Protein AF-A0A7X2TD23-F1 (afdb_monomer)

pLDDT: mean 90.28, std 13.68, range [38.34, 98.5]

Organism: NCBI:txid2605778

Foldseek 3Di:
DDPPPPPLAAFQKEKAKDFLVDDDDPVNVVVRVVRHPAPDWDWDKAAQPVRGMIMIMTHHPVVVVVCVVVVQVVVVSVVVSVCRVDVVNQDPQQWDDGPNGIHGYHYDD

Sequence (109 aa):
MNTEKNEKETARVCGIQYPGEEGITKEDMESLLQRFAGFYMDVVRIDEPNGQSSATFLIESDLYAEWEESGELERFKEHFAKILGDQELEQENGRYFFAGVEVWLTYPE

Structure (mmCIF, N/CA/C/O backbone):
data_AF-A0A7X2TD23-F1
#
_entry.id   AF-A0A7X2TD23-F1
#
loop_
_atom_site.group_PDB
_atom_site.id
_atom_site.type_symbol
_atom_site.label_atom_id
_atom_site.label_alt_id
_atom_site.label_comp_id
_atom_site.label_asym_id
_atom_site.label_entity_id
_atom_site.label_seq_id
_atom_site.pdbx_PDB_i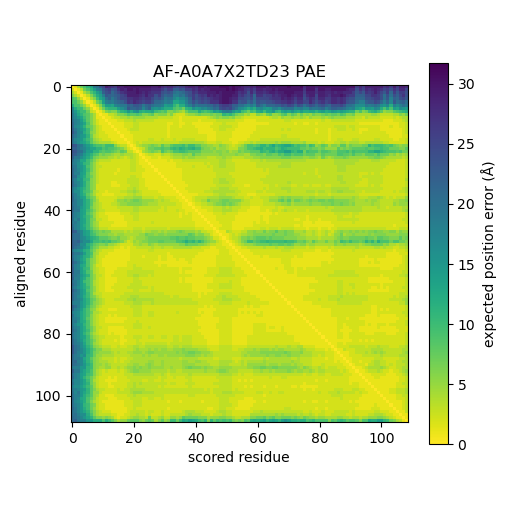ns_code
_atom_site.Cartn_x
_atom_site.Cartn_y
_atom_site.Cartn_z
_atom_site.occupancy
_atom_site.B_iso_or_equiv
_atom_site.auth_seq_id
_atom_site.auth_comp_id
_atom_site.auth_asym_id
_atom_site.auth_atom_id
_atom_site.pdbx_PDB_model_num
ATOM 1 N N . MET A 1 1 ? -30.834 -11.220 -20.329 1.00 38.34 1 MET A N 1
ATOM 2 C CA . MET A 1 1 ? -29.436 -10.763 -20.450 1.00 38.34 1 MET A CA 1
ATOM 3 C C . MET A 1 1 ? -29.049 -10.219 -19.095 1.00 38.34 1 MET A C 1
ATOM 5 O O . MET A 1 1 ? -29.561 -9.172 -18.723 1.00 38.34 1 MET A O 1
ATOM 9 N N . ASN A 1 2 ? -28.266 -10.978 -18.330 1.00 38.69 2 ASN A N 1
ATOM 10 C CA . ASN A 1 2 ? -27.653 -10.461 -17.113 1.00 38.69 2 ASN A CA 1
ATOM 11 C C . ASN A 1 2 ? -26.574 -9.482 -17.562 1.00 38.69 2 ASN A C 1
ATOM 13 O O . ASN A 1 2 ? -25.597 -9.887 -18.183 1.00 38.69 2 ASN A O 1
ATOM 17 N N . THR A 1 3 ? -26.784 -8.195 -17.324 1.00 41.47 3 THR A N 1
ATOM 18 C CA . THR A 1 3 ? -25.692 -7.231 -17.281 1.00 41.47 3 THR A CA 1
ATOM 19 C C . THR A 1 3 ? -24.877 -7.591 -16.051 1.00 41.47 3 THR A C 1
ATOM 21 O O . THR A 1 3 ? -25.274 -7.280 -14.929 1.00 41.47 3 THR A O 1
ATOM 24 N N . GLU A 1 4 ? -23.785 -8.325 -16.256 1.00 45.62 4 GLU A N 1
ATOM 25 C CA . GLU A 1 4 ? -22.740 -8.464 -15.251 1.00 45.62 4 GLU A CA 1
ATOM 26 C C . GLU A 1 4 ? -22.323 -7.049 -14.867 1.00 45.62 4 GLU A C 1
ATOM 28 O O . GLU A 1 4 ? -21.797 -6.273 -15.669 1.00 45.62 4 GLU A O 1
ATOM 33 N N . LYS A 1 5 ? -22.686 -6.672 -13.646 1.00 40.44 5 LYS A N 1
ATOM 34 C CA . LYS A 1 5 ? -22.195 -5.471 -13.006 1.00 40.44 5 LYS A CA 1
ATOM 35 C C . LYS A 1 5 ? -20.713 -5.761 -12.804 1.00 40.44 5 LYS A C 1
ATOM 37 O O . LYS A 1 5 ? -20.351 -6.478 -11.880 1.00 40.44 5 LYS A O 1
ATOM 42 N N . ASN A 1 6 ? -19.885 -5.306 -13.739 1.00 41.59 6 ASN A N 1
ATOM 43 C CA . ASN A 1 6 ? -18.437 -5.311 -13.598 1.00 41.59 6 ASN A CA 1
ATOM 44 C C . ASN A 1 6 ? -18.135 -4.259 -12.518 1.00 41.59 6 ASN A C 1
ATOM 46 O O . ASN A 1 6 ? -17.787 -3.118 -12.819 1.00 41.59 6 ASN A O 1
ATOM 50 N N . GLU A 1 7 ? -18.468 -4.579 -11.264 1.00 50.16 7 GLU A N 1
ATOM 51 C CA . GLU A 1 7 ? -18.038 -3.806 -10.113 1.00 50.16 7 GLU A CA 1
ATOM 52 C C . GLU A 1 7 ? -16.522 -3.879 -10.181 1.00 50.16 7 GLU A C 1
ATOM 54 O O . GLU A 1 7 ? -15.948 -4.946 -9.978 1.00 50.16 7 GLU A O 1
ATOM 59 N N . LYS A 1 8 ? -15.886 -2.779 -10.608 1.00 65.06 8 LYS A N 1
ATOM 60 C CA . LYS A 1 8 ? -14.438 -2.641 -10.497 1.00 65.06 8 LYS A CA 1
ATOM 61 C C . LYS A 1 8 ? -14.131 -2.967 -9.044 1.00 65.06 8 LYS A C 1
ATOM 63 O O . LYS A 1 8 ? -14.604 -2.259 -8.160 1.00 65.06 8 LYS A O 1
ATOM 68 N N . GLU A 1 9 ? -13.472 -4.092 -8.815 1.00 79.00 9 GLU A N 1
ATOM 69 C CA . GLU A 1 9 ? -13.107 -4.506 -7.474 1.00 79.00 9 GLU A CA 1
ATOM 70 C C . GLU A 1 9 ? -12.214 -3.383 -6.892 1.00 79.00 9 GLU A C 1
ATOM 72 O O . GLU A 1 9 ? -11.288 -2.911 -7.561 1.00 79.00 9 GLU A O 1
ATOM 77 N N . THR A 1 10 ? -12.547 -2.893 -5.696 1.00 89.12 10 THR A N 1
ATOM 78 C CA . THR A 1 10 ? -11.836 -1.795 -5.026 1.00 89.12 10 THR A CA 1
ATOM 79 C C . THR A 1 10 ? -11.346 -2.219 -3.645 1.00 89.12 10 THR A C 1
ATOM 81 O O . THR A 1 10 ? -11.941 -3.088 -3.008 1.00 89.12 10 THR A O 1
ATOM 84 N N . ALA A 1 11 ? -10.275 -1.585 -3.162 1.00 92.06 11 ALA A N 1
ATOM 85 C CA . ALA A 1 11 ? -9.664 -1.866 -1.865 1.00 92.06 11 ALA A CA 1
ATOM 86 C C . ALA A 1 11 ? -9.465 -0.591 -1.030 1.00 92.06 11 ALA A C 1
ATOM 88 O O . ALA A 1 11 ? -9.256 0.501 -1.560 1.00 92.06 11 ALA A O 1
ATOM 89 N N . ARG A 1 12 ? -9.509 -0.736 0.301 1.00 96.25 12 ARG A N 1
ATOM 90 C CA . ARG A 1 12 ? -9.194 0.343 1.265 1.00 96.25 12 ARG A CA 1
ATOM 91 C C . ARG A 1 12 ? -7.692 0.621 1.356 1.00 96.25 12 ARG A C 1
ATOM 93 O O . ARG A 1 12 ? -7.297 1.677 1.842 1.00 96.25 12 ARG A O 1
ATOM 100 N N . VAL A 1 13 ? -6.882 -0.340 0.907 1.00 97.88 13 VAL A N 1
ATOM 101 C CA . VAL A 1 13 ? -5.433 -0.220 0.771 1.00 97.88 13 VAL A CA 1
ATOM 102 C C . VAL A 1 13 ? -5.015 -0.790 -0.575 1.00 97.88 13 VAL A C 1
ATOM 104 O O . VAL A 1 13 ? -5.217 -1.97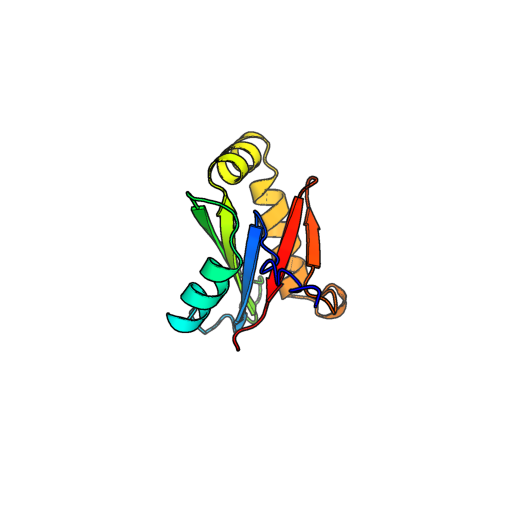3 -0.854 1.00 97.88 13 VAL A O 1
ATOM 107 N N . CYS A 1 14 ? -4.402 0.042 -1.404 1.00 97.06 14 CYS A N 1
ATOM 108 C CA . CYS A 1 14 ? -3.822 -0.389 -2.667 1.00 97.06 14 CYS A CA 1
ATOM 109 C C . CYS A 1 14 ? -2.472 0.286 -2.871 1.00 97.06 14 CYS A C 1
ATOM 111 O O . CYS A 1 14 ? -2.326 1.473 -2.600 1.00 97.06 14 CYS A O 1
ATOM 113 N N . GLY A 1 15 ? -1.496 -0.452 -3.374 1.00 96.88 15 GLY A N 1
ATOM 114 C CA . GLY A 1 15 ? -0.186 0.056 -3.715 1.00 96.88 15 GLY A CA 1
ATOM 115 C C . GLY A 1 15 ? 0.269 -0.382 -5.091 1.00 96.88 15 GLY A C 1
ATOM 116 O O . GLY A 1 15 ? -0.262 -1.323 -5.681 1.00 96.88 15 GLY A O 1
ATOM 117 N N . ILE A 1 16 ? 1.268 0.330 -5.588 1.00 95.94 16 ILE A N 1
ATOM 118 C CA . ILE A 1 16 ? 1.959 0.027 -6.834 1.00 95.94 16 ILE A CA 1
ATOM 119 C C . ILE A 1 16 ? 3.453 -0.086 -6.566 1.00 95.94 16 ILE A C 1
ATOM 121 O O . ILE A 1 16 ? 4.032 0.807 -5.946 1.00 95.94 16 ILE A O 1
ATOM 125 N N . GLN A 1 17 ? 4.042 -1.193 -7.006 1.00 95.44 17 GLN A N 1
ATOM 126 C CA . GLN A 1 17 ? 5.455 -1.525 -6.890 1.00 95.44 17 GLN A CA 1
ATOM 127 C C . GLN A 1 17 ? 6.189 -1.180 -8.182 1.00 95.44 17 GLN A C 1
ATOM 129 O O . GLN A 1 17 ? 5.749 -1.541 -9.267 1.00 95.44 17 GLN A O 1
ATOM 134 N N . TYR A 1 18 ? 7.327 -0.513 -8.064 1.00 93.94 18 TYR A N 1
ATOM 135 C CA . TYR A 1 18 ? 8.146 -0.048 -9.180 1.00 93.94 18 TYR A CA 1
ATOM 136 C C . TYR A 1 18 ? 9.639 -0.111 -8.804 1.00 93.94 18 TYR A C 1
ATOM 138 O O . TYR A 1 18 ? 9.968 -0.230 -7.618 1.00 93.94 18 TYR A O 1
ATOM 146 N N . PRO A 1 19 ? 10.564 -0.061 -9.783 1.00 92.38 19 PRO A N 1
ATOM 147 C CA . PRO A 1 19 ? 11.997 -0.032 -9.498 1.00 92.38 19 PRO A CA 1
ATOM 148 C C . PRO A 1 19 ? 12.360 1.129 -8.563 1.00 92.38 19 PRO A C 1
ATOM 150 O O . PRO A 1 19 ? 11.902 2.251 -8.765 1.00 92.38 19 PRO A O 1
ATOM 153 N N . GLY A 1 20 ? 13.190 0.888 -7.547 1.00 84.00 20 GLY A N 1
ATOM 154 C CA . GLY A 1 20 ? 13.403 1.872 -6.473 1.00 84.00 20 GLY A CA 1
ATOM 155 C C . GLY A 1 20 ? 14.115 3.166 -6.894 1.00 84.00 20 GLY A C 1
ATOM 156 O O . GLY A 1 20 ? 13.939 4.212 -6.263 1.00 84.00 20 GLY A O 1
ATOM 157 N N . GLU A 1 21 ? 14.868 3.119 -7.997 1.00 83.88 21 GLU A N 1
ATOM 158 C CA . GLU A 1 21 ? 15.500 4.292 -8.621 1.00 83.88 21 GLU A CA 1
ATOM 159 C C . GLU A 1 21 ? 14.501 5.183 -9.382 1.00 83.88 21 GLU A C 1
ATOM 161 O O . GLU A 1 21 ? 14.828 6.315 -9.749 1.00 83.88 21 GLU A O 1
ATOM 166 N N . GLU A 1 22 ? 13.282 4.693 -9.609 1.00 83.62 22 GLU A N 1
ATOM 167 C CA . GLU A 1 22 ? 12.233 5.385 -10.346 1.00 83.62 22 GLU A CA 1
ATOM 168 C C . GLU A 1 22 ? 11.190 6.026 -9.415 1.00 83.62 22 GLU A C 1
ATOM 170 O O . GLU A 1 22 ? 11.162 5.854 -8.191 1.00 83.62 22 GLU A O 1
ATOM 175 N N . GLY A 1 23 ? 10.331 6.844 -10.018 1.00 81.56 23 GLY A N 1
ATOM 176 C CA . GLY A 1 23 ? 9.141 7.392 -9.380 1.00 81.56 23 GLY A CA 1
ATOM 177 C C . GLY A 1 23 ? 7.884 6.864 -10.058 1.00 81.56 23 GLY A C 1
ATOM 178 O O . GLY A 1 23 ? 7.933 6.374 -11.181 1.00 81.56 23 GLY A O 1
ATOM 179 N N . ILE A 1 24 ? 6.747 7.015 -9.388 1.00 89.25 24 ILE A N 1
ATOM 180 C CA . ILE A 1 24 ? 5.444 6.688 -9.966 1.00 89.25 24 ILE A CA 1
ATOM 181 C C . ILE A 1 24 ? 5.067 7.691 -11.071 1.00 89.25 24 ILE A C 1
ATOM 183 O O . ILE A 1 24 ? 5.252 8.904 -10.905 1.00 89.25 24 ILE A O 1
ATOM 187 N N . THR A 1 25 ? 4.527 7.206 -12.193 1.00 91.69 25 THR A N 1
ATOM 188 C CA . THR A 1 25 ? 3.988 8.086 -13.239 1.00 91.69 25 THR A CA 1
ATOM 189 C C . THR A 1 25 ? 2.617 8.642 -12.850 1.00 91.69 25 THR A C 1
ATOM 191 O O . THR A 1 25 ? 1.980 8.225 -11.877 1.00 91.69 25 THR A O 1
ATOM 194 N N . LYS A 1 26 ? 2.129 9.622 -13.614 1.00 93.75 26 LYS A N 1
ATOM 195 C CA . LYS A 1 26 ? 0.778 10.146 -13.407 1.00 93.75 26 LYS A CA 1
ATOM 196 C C . LYS A 1 26 ? -0.267 9.078 -13.747 1.00 93.75 26 LYS A C 1
ATOM 198 O O . LYS A 1 26 ? -1.240 8.934 -13.014 1.00 93.75 26 LYS A O 1
ATOM 203 N N . GLU A 1 27 ? -0.057 8.352 -14.839 1.00 94.06 27 GLU A N 1
ATOM 204 C CA . GLU A 1 27 ? -0.936 7.290 -15.324 1.00 94.06 27 GLU A CA 1
ATOM 205 C C . GLU A 1 27 ? -1.047 6.146 -14.305 1.00 94.06 27 GLU A C 1
ATOM 207 O O . GLU A 1 27 ? -2.153 5.696 -14.002 1.00 94.06 27 GLU A O 1
ATOM 212 N N . ASP A 1 28 ? 0.074 5.754 -13.697 1.00 92.94 28 ASP A N 1
ATOM 213 C CA . ASP A 1 28 ? 0.115 4.753 -12.626 1.00 92.94 28 ASP A CA 1
ATOM 214 C C . ASP A 1 28 ? -0.712 5.181 -11.411 1.00 92.94 28 ASP A C 1
ATOM 216 O O . ASP A 1 28 ? -1.507 4.404 -10.876 1.00 92.94 28 ASP A O 1
ATOM 220 N N . MET A 1 29 ? -0.576 6.443 -10.991 1.00 93.88 29 MET A N 1
ATOM 221 C CA . MET A 1 29 ? -1.363 6.991 -9.885 1.00 93.88 29 MET A CA 1
ATOM 222 C C . MET A 1 29 ? -2.858 7.047 -10.228 1.00 93.88 29 MET A C 1
ATOM 224 O O . MET A 1 29 ? -3.700 6.721 -9.393 1.00 93.88 29 MET A O 1
ATOM 228 N N . GLU A 1 30 ? -3.212 7.431 -11.456 1.00 94.12 30 GLU A N 1
ATOM 229 C CA . GLU A 1 30 ? -4.601 7.424 -11.926 1.00 94.12 30 GLU A CA 1
ATOM 230 C C . GLU A 1 30 ? -5.188 6.003 -11.956 1.00 94.12 30 GLU A C 1
ATOM 232 O O . GLU A 1 30 ? -6.351 5.821 -11.589 1.00 94.12 30 GLU A O 1
ATOM 237 N N . SER A 1 31 ? -4.403 4.992 -12.342 1.00 91.44 31 SER A N 1
ATOM 238 C CA . SER A 1 31 ? -4.807 3.580 -12.287 1.00 91.44 31 SER A CA 1
ATOM 239 C C . SER A 1 31 ? -5.014 3.105 -10.846 1.00 91.44 31 SER A C 1
ATOM 241 O O . SER A 1 31 ? -6.038 2.491 -10.529 1.00 91.44 31 SER A O 1
ATOM 243 N N . LEU A 1 32 ? -4.099 3.465 -9.942 1.00 92.75 32 LEU A N 1
ATOM 244 C CA . LEU A 1 32 ? -4.193 3.124 -8.524 1.00 92.75 32 LEU A CA 1
ATOM 245 C C . LEU A 1 32 ? -5.437 3.748 -7.871 1.00 92.75 32 LEU A C 1
ATOM 247 O O . LEU A 1 32 ? -6.188 3.061 -7.179 1.00 92.75 32 LEU A O 1
ATOM 251 N N . LEU A 1 33 ? -5.727 5.016 -8.178 1.00 93.75 33 LEU A N 1
ATOM 252 C CA . LEU A 1 33 ? -6.926 5.722 -7.715 1.00 93.75 33 LEU A CA 1
ATOM 253 C C . LEU A 1 33 ? -8.232 5.070 -8.186 1.00 93.75 33 LEU A C 1
ATOM 255 O O . LEU A 1 33 ? -9.218 5.086 -7.455 1.00 93.75 33 LEU A O 1
ATOM 259 N N . GLN A 1 34 ? -8.265 4.465 -9.377 1.00 92.44 34 GLN A N 1
ATOM 260 C CA . GLN A 1 34 ? -9.458 3.753 -9.857 1.00 92.44 34 GLN A CA 1
ATOM 261 C C . GLN A 1 34 ? -9.766 2.475 -9.065 1.00 92.44 34 GLN A C 1
ATOM 263 O O . GLN A 1 34 ? -10.896 1.986 -9.134 1.00 92.44 34 GLN A O 1
ATOM 268 N N . ARG A 1 35 ? -8.774 1.927 -8.356 1.00 90.69 35 ARG A N 1
ATOM 269 C CA . ARG A 1 35 ? -8.889 0.724 -7.516 1.00 90.69 35 ARG A CA 1
ATOM 270 C C . ARG A 1 35 ? -9.089 1.066 -6.039 1.00 90.69 35 ARG A C 1
ATOM 272 O O . ARG A 1 35 ? -9.370 0.177 -5.240 1.00 90.69 35 ARG A O 1
ATOM 279 N N . PHE A 1 36 ? -8.971 2.335 -5.669 1.00 95.00 36 PHE A N 1
ATOM 280 C CA . PHE A 1 36 ? -9.108 2.783 -4.294 1.00 95.00 36 PHE A CA 1
ATOM 281 C C . PHE A 1 36 ? -10.581 2.980 -3.912 1.00 95.00 36 PHE A C 1
ATOM 283 O O . PHE A 1 36 ? -11.353 3.602 -4.641 1.00 95.00 36 PHE A O 1
ATOM 290 N N . ALA A 1 37 ? -10.986 2.433 -2.766 1.00 92.44 37 ALA A N 1
ATOM 291 C CA . ALA A 1 37 ? -12.367 2.497 -2.286 1.00 92.44 37 ALA A CA 1
ATOM 292 C C . ALA A 1 37 ? -12.679 3.767 -1.469 1.00 92.44 37 ALA A C 1
ATOM 294 O O . ALA A 1 37 ? -13.848 4.136 -1.341 1.00 92.44 37 ALA A O 1
ATOM 295 N N . GLY A 1 38 ? -11.659 4.404 -0.883 1.00 88.38 38 GLY A N 1
ATOM 296 C CA . GLY A 1 38 ? -11.821 5.536 0.031 1.00 88.38 38 GLY A CA 1
ATOM 297 C C . GLY A 1 38 ? -12.054 6.872 -0.679 1.00 88.38 38 GLY A C 1
ATOM 298 O O . GLY A 1 38 ? -11.678 7.067 -1.832 1.00 88.38 38 GLY A O 1
ATOM 299 N N . PHE A 1 39 ? -12.660 7.825 0.034 1.00 89.81 39 PHE A N 1
ATOM 300 C CA . PHE A 1 39 ? -12.797 9.209 -0.442 1.00 89.81 39 PHE A CA 1
ATOM 301 C C . PHE A 1 39 ? -11.591 10.077 -0.057 1.00 89.81 39 PHE A C 1
ATOM 303 O O . PHE A 1 39 ? -11.144 10.907 -0.846 1.00 89.81 39 PHE A O 1
ATOM 310 N N . TYR A 1 40 ? -11.068 9.870 1.154 1.00 96.06 40 TYR A N 1
ATOM 311 C CA . TYR A 1 40 ? -9.833 10.475 1.647 1.00 96.06 40 TYR A CA 1
ATOM 312 C C . TYR A 1 40 ? -8.750 9.407 1.741 1.00 96.06 40 TYR A C 1
ATOM 314 O O . TYR A 1 40 ? -9.039 8.250 2.063 1.00 96.06 40 TYR A O 1
ATOM 322 N N . MET A 1 41 ? -7.521 9.800 1.427 1.00 96.50 41 MET A N 1
ATOM 323 C CA . MET A 1 41 ? -6.386 8.893 1.392 1.00 96.50 41 MET A CA 1
ATOM 324 C C . MET A 1 41 ? -5.143 9.544 1.974 1.00 96.50 41 MET A C 1
ATOM 326 O O . MET A 1 41 ? -4.875 10.724 1.732 1.00 96.50 41 MET A O 1
ATOM 330 N N . ASP A 1 42 ? -4.354 8.718 2.636 1.00 98.31 42 ASP A N 1
ATOM 331 C CA . ASP A 1 42 ? -2.979 8.996 2.997 1.00 98.31 42 ASP A CA 1
ATOM 332 C C . ASP A 1 42 ? -2.056 8.171 2.106 1.00 98.31 42 ASP A C 1
ATOM 334 O O . ASP A 1 42 ? -2.364 7.039 1.718 1.00 98.31 42 ASP A O 1
ATOM 338 N N . VAL A 1 43 ? -0.929 8.776 1.736 1.00 97.25 43 VAL A N 1
ATOM 339 C CA . VAL A 1 43 ? 0.027 8.187 0.798 1.00 97.25 43 VAL A CA 1
ATOM 340 C C . VAL A 1 43 ? 1.274 7.774 1.556 1.00 97.25 43 VAL A C 1
ATOM 342 O O . VAL A 1 43 ? 1.925 8.600 2.196 1.00 97.25 43 VAL A O 1
ATOM 345 N N . VAL A 1 44 ? 1.635 6.499 1.444 1.00 97.19 44 VAL A N 1
ATOM 346 C CA . VAL A 1 44 ? 2.812 5.931 2.099 1.00 97.19 44 VAL A CA 1
ATOM 347 C C . VAL A 1 44 ? 3.734 5.341 1.049 1.00 97.19 44 VAL A C 1
ATOM 349 O O . VAL A 1 44 ? 3.363 4.414 0.335 1.00 97.19 44 VAL A O 1
ATOM 352 N N . ARG A 1 45 ? 4.961 5.857 0.977 1.00 95.56 45 ARG A N 1
ATOM 353 C CA . ARG A 1 45 ? 6.044 5.217 0.229 1.00 95.56 45 ARG A CA 1
ATOM 354 C C . ARG A 1 45 ? 6.775 4.237 1.143 1.00 95.56 45 ARG A C 1
ATOM 356 O O . ARG A 1 45 ? 7.111 4.583 2.275 1.00 95.56 45 ARG A O 1
ATOM 363 N N . ILE A 1 46 ? 7.023 3.037 0.636 1.00 96.75 46 ILE A N 1
ATOM 364 C CA . ILE A 1 46 ? 7.830 2.000 1.273 1.00 96.75 46 ILE A CA 1
ATOM 365 C C . ILE A 1 46 ? 8.964 1.663 0.317 1.00 96.75 46 ILE A C 1
ATOM 367 O O . ILE A 1 46 ? 8.724 1.348 -0.845 1.00 96.75 46 ILE A O 1
ATOM 371 N N . ASP A 1 47 ? 10.190 1.735 0.816 1.00 94.75 47 ASP A N 1
ATOM 372 C CA . ASP A 1 47 ? 11.390 1.373 0.075 1.00 94.75 47 ASP A CA 1
ATOM 373 C C . ASP A 1 47 ? 11.946 0.057 0.627 1.00 94.75 47 ASP A C 1
ATOM 375 O O . ASP A 1 47 ? 12.025 -0.144 1.843 1.00 94.75 47 ASP A O 1
ATOM 379 N N . GLU A 1 48 ? 12.334 -0.843 -0.270 1.00 92.69 48 GLU A N 1
ATOM 380 C CA . GLU A 1 48 ? 13.159 -1.999 0.067 1.00 92.69 48 GLU A CA 1
ATOM 381 C C . GLU A 1 48 ? 14.541 -1.520 0.566 1.00 92.69 48 GLU A C 1
ATOM 383 O O . GLU A 1 48 ? 15.077 -0.549 0.024 1.00 92.69 48 GLU A O 1
ATOM 388 N N . PRO A 1 49 ? 15.155 -2.157 1.586 1.00 86.62 49 PRO A N 1
ATOM 389 C CA . PRO A 1 49 ? 16.386 -1.652 2.206 1.00 86.62 49 PRO A CA 1
ATOM 390 C C . PRO A 1 49 ? 17.585 -1.440 1.266 1.00 86.62 49 PRO A C 1
ATOM 392 O O . PRO A 1 49 ? 18.400 -0.554 1.525 1.00 86.62 49 PRO A O 1
ATOM 395 N N . ASN A 1 50 ? 17.718 -2.235 0.202 1.00 85.94 50 ASN A N 1
ATOM 396 C CA . ASN A 1 50 ? 18.781 -2.104 -0.798 1.00 85.94 50 ASN A CA 1
ATOM 397 C C . ASN A 1 50 ? 18.405 -1.175 -1.968 1.00 85.94 50 ASN A C 1
ATOM 399 O O . ASN A 1 50 ? 19.228 -0.970 -2.862 1.00 85.94 50 ASN A O 1
ATOM 403 N N . GLY A 1 51 ? 17.204 -0.589 -1.956 1.00 83.00 51 GLY A N 1
ATOM 404 C CA . GLY A 1 51 ? 16.736 0.393 -2.931 1.00 83.00 51 GLY A CA 1
ATOM 405 C C . GLY A 1 51 ? 16.421 -0.176 -4.315 1.00 83.00 51 GLY A C 1
ATOM 406 O O . GLY A 1 51 ? 16.303 0.598 -5.262 1.00 83.00 51 GLY A O 1
ATOM 407 N N . GLN A 1 52 ? 16.296 -1.499 -4.465 1.00 88.88 52 GLN A N 1
ATOM 408 C CA . GLN A 1 52 ? 16.002 -2.111 -5.769 1.00 88.88 52 GLN A CA 1
ATOM 409 C C . GLN A 1 52 ? 14.519 -2.013 -6.135 1.00 88.88 52 GLN A C 1
ATOM 411 O O . GLN A 1 52 ? 14.172 -1.931 -7.314 1.00 88.88 52 GLN A O 1
ATOM 416 N N . SER A 1 53 ? 13.651 -1.981 -5.128 1.00 93.69 53 SER A N 1
ATOM 417 C CA . SER A 1 53 ? 12.200 -1.964 -5.278 1.00 93.69 53 SER A CA 1
ATOM 418 C C . SER A 1 53 ? 11.584 -0.959 -4.308 1.00 93.69 53 SER A C 1
ATOM 420 O O . SER A 1 53 ? 12.016 -0.824 -3.162 1.00 93.69 53 SER A O 1
ATOM 422 N N . SER A 1 54 ? 10.561 -0.253 -4.765 1.00 95.69 54 SER A N 1
ATOM 423 C CA . SER A 1 54 ? 9.771 0.665 -3.953 1.00 95.69 54 SER A CA 1
ATOM 424 C C . SER A 1 54 ? 8.301 0.437 -4.243 1.00 95.69 54 SER A C 1
ATOM 426 O O . SER A 1 54 ? 7.929 0.011 -5.333 1.00 95.69 54 SER A O 1
ATOM 428 N N . ALA A 1 55 ? 7.446 0.775 -3.288 1.00 96.75 55 ALA A N 1
ATOM 429 C CA . ALA A 1 55 ? 6.019 0.831 -3.521 1.00 96.75 55 ALA A CA 1
ATOM 430 C C . ALA A 1 55 ? 5.399 2.086 -2.919 1.00 96.75 55 ALA A C 1
ATOM 432 O O . ALA A 1 55 ? 5.776 2.538 -1.838 1.00 96.75 55 ALA A O 1
ATOM 433 N N . THR A 1 56 ? 4.416 2.637 -3.622 1.00 97.06 56 THR A N 1
ATOM 434 C CA . THR A 1 56 ? 3.553 3.703 -3.108 1.00 97.06 56 THR A CA 1
ATOM 435 C C . THR A 1 56 ? 2.181 3.119 -2.825 1.00 97.06 56 THR A C 1
ATOM 437 O O . THR A 1 56 ? 1.558 2.571 -3.729 1.00 97.06 56 THR A O 1
ATOM 440 N N . PHE A 1 57 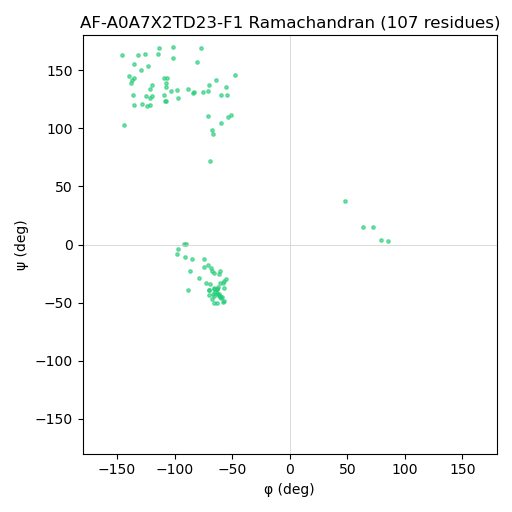? 1.713 3.262 -1.589 1.00 97.88 57 PHE A N 1
ATOM 441 C CA . PHE A 1 57 ? 0.406 2.825 -1.115 1.00 97.88 57 PHE A CA 1
ATOM 442 C C . PHE A 1 57 ? -0.524 4.014 -0.891 1.00 97.88 57 PHE A C 1
ATOM 444 O O . PHE A 1 57 ? -0.120 5.029 -0.324 1.00 97.88 57 PHE A O 1
ATOM 451 N N . LEU A 1 58 ? -1.780 3.845 -1.289 1.00 98.12 58 LEU A N 1
ATOM 452 C CA . LEU A 1 58 ? -2.923 4.630 -0.846 1.00 98.12 58 LEU A CA 1
ATOM 453 C C . LEU A 1 58 ? -3.610 3.857 0.277 1.00 98.12 58 LEU A C 1
ATOM 455 O O . LEU A 1 58 ? -3.964 2.689 0.098 1.00 98.12 58 LEU A O 1
ATOM 459 N N . ILE A 1 59 ? -3.799 4.508 1.418 1.00 98.38 59 ILE A N 1
ATOM 460 C CA . ILE A 1 59 ? -4.500 3.968 2.586 1.00 98.38 59 ILE A CA 1
ATOM 461 C C . ILE A 1 59 ? -5.670 4.903 2.879 1.00 98.38 59 ILE A C 1
ATOM 463 O O . ILE A 1 59 ? -5.498 6.118 2.881 1.00 98.38 59 ILE A O 1
ATOM 467 N N . GLU A 1 60 ? -6.864 4.365 3.118 1.00 98.06 60 GLU A N 1
ATOM 468 C CA . GLU A 1 60 ? -7.986 5.172 3.613 1.00 98.06 60 GLU A CA 1
ATOM 469 C C . GLU A 1 60 ? -7.597 5.921 4.891 1.00 98.06 60 GLU A C 1
ATOM 471 O O . GLU A 1 60 ? -7.115 5.304 5.836 1.00 98.06 60 GLU A O 1
ATOM 476 N N . SER A 1 61 ? -7.828 7.236 4.939 1.00 97.81 61 SER A N 1
ATOM 477 C CA . SER A 1 61 ? -7.318 8.085 6.025 1.00 97.81 61 SER A CA 1
ATOM 478 C C . SER A 1 61 ? -7.759 7.660 7.428 1.00 97.81 61 SER A C 1
ATOM 480 O O . SER A 1 61 ? -6.957 7.697 8.358 1.00 97.81 61 SER A O 1
ATOM 482 N N . ASP A 1 62 ? -8.999 7.189 7.592 1.00 97.62 62 ASP A N 1
ATOM 483 C CA . ASP A 1 62 ? -9.477 6.688 8.889 1.00 97.62 62 ASP A CA 1
ATOM 484 C C . ASP A 1 62 ? -8.716 5.421 9.318 1.00 97.62 62 ASP A C 1
ATOM 486 O O . ASP A 1 62 ? -8.359 5.267 10.485 1.00 97.62 62 ASP A O 1
ATOM 490 N N . LEU A 1 63 ? -8.410 4.536 8.361 1.00 98.06 63 LEU A N 1
ATOM 491 C CA . LEU A 1 63 ? -7.600 3.340 8.599 1.00 98.06 63 LEU A CA 1
ATOM 492 C C . LEU A 1 63 ? -6.138 3.701 8.870 1.00 98.06 63 LEU A C 1
ATOM 494 O O . LEU A 1 63 ? -5.511 3.094 9.732 1.00 98.06 63 LEU A O 1
ATOM 498 N N . TYR A 1 64 ? -5.597 4.687 8.149 1.00 98.44 64 TYR A N 1
ATOM 499 C CA . TYR A 1 64 ? -4.251 5.198 8.387 1.00 98.44 64 TYR A CA 1
ATOM 500 C C . TYR A 1 64 ? -4.122 5.703 9.827 1.00 98.44 64 TYR A C 1
ATOM 502 O O . TYR A 1 64 ? -3.201 5.291 10.529 1.00 98.44 64 TYR A O 1
ATOM 510 N N . ALA A 1 65 ? -5.063 6.535 10.287 1.00 98.19 65 ALA A N 1
ATOM 511 C CA . ALA A 1 65 ? -5.068 7.060 11.650 1.00 98.19 65 ALA A CA 1
ATOM 512 C C . ALA A 1 65 ? -5.167 5.934 12.694 1.00 98.19 65 ALA A C 1
ATOM 514 O O . ALA A 1 65 ? -4.400 5.913 13.655 1.00 98.19 65 ALA A O 1
ATOM 515 N N . GLU A 1 66 ? -6.045 4.949 12.474 1.00 98.25 66 GLU A N 1
ATOM 516 C CA . GLU A 1 66 ? -6.155 3.762 13.333 1.00 98.25 66 GLU A CA 1
ATOM 517 C C . GLU A 1 66 ? -4.833 2.974 13.401 1.00 98.25 66 GLU A C 1
ATOM 519 O O . GLU A 1 66 ? -4.383 2.570 14.478 1.00 98.25 66 GLU A O 1
ATOM 524 N N . TRP A 1 67 ? -4.186 2.753 12.256 1.00 98.44 67 TRP A N 1
ATOM 525 C CA . TRP A 1 67 ? -2.910 2.043 12.173 1.00 98.44 67 TRP A CA 1
ATOM 526 C C . TRP A 1 67 ? -1.751 2.830 12.782 1.00 98.44 67 TRP A C 1
ATOM 528 O O . TRP A 1 67 ? -0.852 2.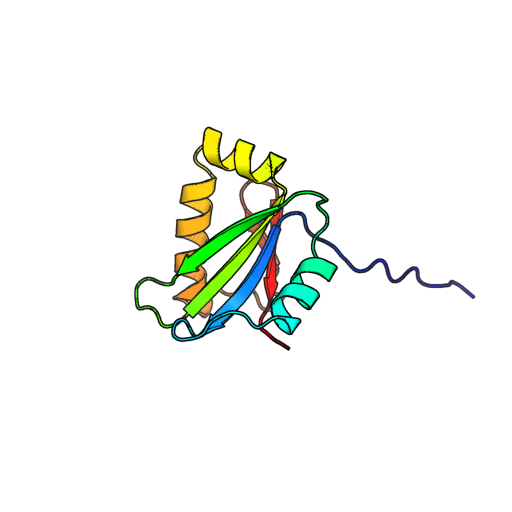227 13.370 1.00 98.44 67 TRP A O 1
ATOM 538 N N . GLU A 1 68 ? -1.758 4.155 12.670 1.00 98.12 68 GLU A N 1
ATOM 539 C CA . GLU A 1 68 ? -0.764 5.023 13.296 1.00 98.12 68 GLU A CA 1
ATOM 540 C C . GLU A 1 68 ? -0.895 4.988 14.826 1.00 98.12 68 GLU A C 1
ATOM 542 O O . GLU A 1 68 ? 0.095 4.753 15.521 1.00 98.12 68 GLU A O 1
ATOM 547 N N . GLU A 1 69 ? -2.114 5.112 15.361 1.00 98.06 69 GLU A N 1
ATOM 548 C CA . GLU A 1 69 ? -2.374 5.068 16.808 1.00 98.06 69 GLU A CA 1
ATOM 549 C C . GLU A 1 69 ? -2.068 3.698 17.434 1.00 98.06 69 GLU A C 1
ATOM 551 O O . GLU A 1 69 ? -1.569 3.618 18.560 1.00 98.06 69 GLU A O 1
ATOM 556 N N . SER A 1 70 ? -2.355 2.611 16.715 1.00 97.62 70 SER A N 1
ATOM 557 C CA . SER A 1 70 ? -2.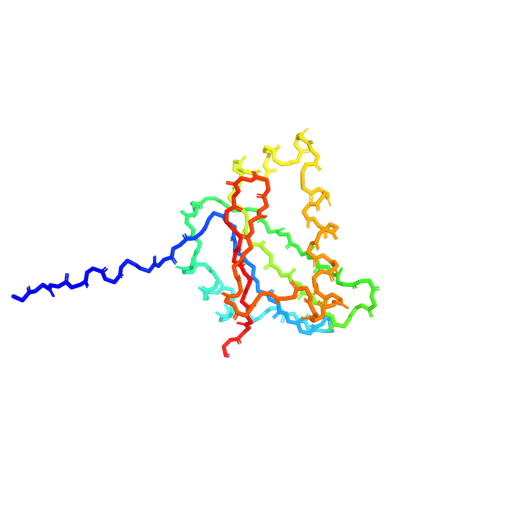123 1.238 17.188 1.00 97.62 70 SER A CA 1
ATOM 558 C C . SER A 1 70 ? -0.696 0.726 16.954 1.00 97.62 70 SER A C 1
ATOM 560 O O . SER A 1 70 ? -0.319 -0.307 17.511 1.00 97.62 70 SER A O 1
ATOM 562 N N . GLY A 1 71 ? 0.107 1.432 16.151 1.00 97.56 71 GLY A N 1
ATOM 563 C CA . GLY A 1 71 ? 1.448 1.008 15.735 1.00 97.56 71 GLY A CA 1
ATOM 564 C C . GLY A 1 71 ? 1.466 -0.0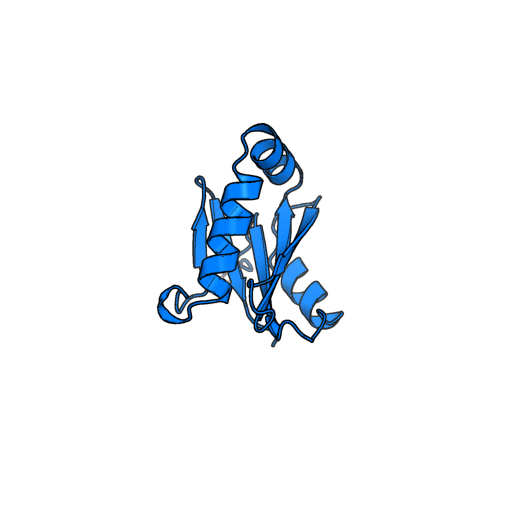21 14.595 1.00 97.56 71 GLY A C 1
ATOM 565 O O . GLY A 1 71 ? 2.540 -0.472 14.192 1.00 97.56 71 GLY A O 1
ATOM 566 N N . GLU A 1 72 ? 0.308 -0.384 14.039 1.00 98.38 72 GLU A N 1
ATOM 567 C CA . GLU A 1 72 ? 0.215 -1.272 12.876 1.00 98.38 72 GLU A CA 1
ATOM 568 C C . GLU A 1 72 ? 0.811 -0.647 11.610 1.00 98.38 72 GLU A C 1
ATOM 570 O O . GLU A 1 72 ? 1.289 -1.379 10.748 1.00 98.38 72 GLU A O 1
ATOM 575 N N . LEU A 1 73 ? 0.873 0.685 11.509 1.00 98.38 73 LEU A N 1
ATOM 576 C CA . LEU A 1 73 ? 1.456 1.360 10.348 1.00 98.38 73 LEU A CA 1
ATOM 577 C C . LEU A 1 73 ? 2.952 1.045 10.180 1.00 98.38 73 LEU A C 1
ATOM 579 O O . LEU A 1 73 ? 3.415 0.790 9.070 1.00 98.38 73 LEU A O 1
ATOM 583 N N . GLU A 1 74 ? 3.719 1.021 11.269 1.00 98.19 74 GLU A N 1
ATOM 584 C CA . GLU A 1 74 ? 5.143 0.665 11.203 1.00 98.19 74 GLU A CA 1
ATOM 585 C C . GLU A 1 74 ? 5.324 -0.824 10.892 1.00 98.19 74 GLU A C 1
ATOM 587 O O . GLU A 1 74 ? 6.145 -1.194 10.053 1.00 98.19 74 GLU A O 1
ATOM 592 N N . ARG A 1 75 ? 4.476 -1.687 11.466 1.00 98.31 75 ARG A N 1
ATOM 593 C CA . ARG A 1 75 ? 4.453 -3.120 11.137 1.00 98.31 75 ARG A CA 1
ATOM 594 C C . ARG A 1 75 ? 4.100 -3.364 9.669 1.00 98.31 75 ARG A C 1
ATOM 596 O O . ARG A 1 75 ? 4.659 -4.271 9.058 1.00 98.31 75 ARG A O 1
ATOM 603 N N . PHE A 1 76 ? 3.199 -2.560 9.107 1.00 98.50 76 PHE A N 1
ATOM 604 C CA . PHE A 1 76 ? 2.831 -2.586 7.696 1.00 98.50 76 PHE A CA 1
ATOM 605 C C . PHE A 1 76 ? 4.037 -2.229 6.823 1.00 98.50 76 PHE A C 1
ATOM 607 O O . PHE A 1 76 ? 4.385 -2.993 5.922 1.00 98.50 76 PHE A O 1
ATOM 614 N N . LYS A 1 77 ? 4.728 -1.124 7.140 1.00 98.25 77 LYS A N 1
ATOM 615 C CA . LYS A 1 77 ? 5.942 -0.693 6.430 1.00 98.25 77 LYS A CA 1
ATOM 61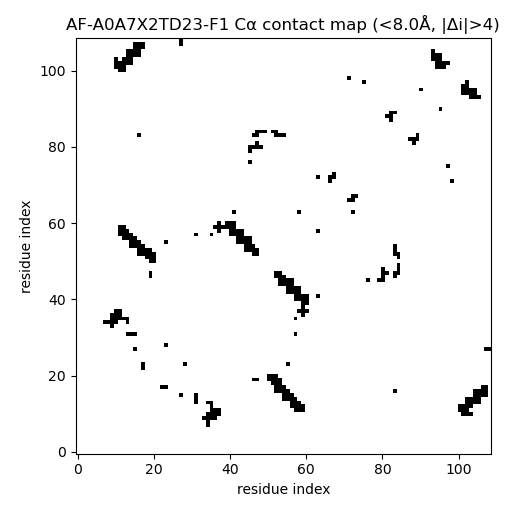6 C C . LYS A 1 77 ? 7.024 -1.769 6.446 1.00 98.25 77 LYS A C 1
ATOM 618 O O . LYS A 1 77 ? 7.543 -2.130 5.394 1.00 98.25 77 LYS A O 1
ATOM 623 N N . GLU A 1 78 ? 7.319 -2.333 7.615 1.00 97.31 78 GLU A N 1
ATOM 624 C CA . GLU A 1 78 ? 8.300 -3.413 7.758 1.00 97.31 78 GLU A CA 1
ATOM 625 C C . GLU A 1 78 ? 7.893 -4.692 7.016 1.00 97.31 78 GLU A C 1
ATOM 627 O O . GLU A 1 78 ? 8.747 -5.392 6.470 1.00 97.31 78 GLU A O 1
ATOM 632 N N . HIS A 1 79 ? 6.603 -5.033 7.025 1.00 97.12 79 HIS A N 1
ATOM 633 C CA . HIS A 1 79 ? 6.091 -6.219 6.349 1.00 97.12 79 HIS A CA 1
ATOM 634 C C . HIS A 1 79 ? 6.241 -6.099 4.832 1.00 97.12 79 HIS A C 1
ATOM 636 O O . HIS A 1 79 ? 6.812 -6.991 4.206 1.00 97.12 79 HIS A O 1
ATOM 642 N N . PHE A 1 80 ? 5.799 -4.984 4.252 1.00 97.62 80 PHE A N 1
ATOM 643 C CA . PHE A 1 80 ? 5.885 -4.779 2.810 1.00 97.62 80 PHE A CA 1
ATOM 644 C C . PHE A 1 80 ? 7.313 -4.512 2.338 1.00 97.62 80 PHE A C 1
ATOM 646 O O . PHE A 1 80 ? 7.677 -5.023 1.290 1.00 97.62 80 PHE A O 1
ATOM 653 N N . ALA A 1 81 ? 8.172 -3.857 3.124 1.00 96.81 81 ALA A N 1
ATOM 654 C CA . ALA A 1 81 ? 9.592 -3.735 2.780 1.00 96.81 81 ALA A CA 1
ATOM 655 C C . ALA A 1 81 ? 10.282 -5.103 2.607 1.00 96.81 81 ALA A C 1
ATOM 657 O O . ALA A 1 81 ? 11.167 -5.239 1.767 1.00 96.81 81 ALA A O 1
ATOM 658 N N . LYS A 1 82 ? 9.864 -6.129 3.368 1.00 95.81 82 LYS A N 1
ATOM 659 C CA . LYS A 1 82 ? 10.355 -7.508 3.191 1.00 95.81 82 LYS A CA 1
ATOM 660 C C . LYS A 1 82 ? 9.837 -8.141 1.906 1.00 95.81 82 LYS A C 1
ATOM 662 O O . LYS A 1 82 ? 10.624 -8.764 1.212 1.00 95.81 82 LYS A O 1
ATOM 667 N N . ILE A 1 83 ? 8.551 -7.962 1.593 1.00 95.94 83 ILE A N 1
ATOM 668 C CA . ILE A 1 83 ? 7.955 -8.462 0.342 1.00 95.94 83 ILE A CA 1
ATOM 669 C C . ILE A 1 83 ? 8.670 -7.847 -0.865 1.00 95.94 83 ILE A C 1
ATOM 671 O O . ILE A 1 83 ? 9.089 -8.567 -1.759 1.00 95.94 83 ILE A O 1
ATOM 675 N N . LEU A 1 84 ? 8.902 -6.531 -0.851 1.00 95.06 84 LEU A N 1
ATOM 676 C CA . LEU A 1 84 ? 9.599 -5.832 -1.935 1.00 95.06 84 LEU A CA 1
ATOM 677 C C . LEU A 1 84 ? 11.042 -6.319 -2.149 1.00 95.06 84 LEU A C 1
ATOM 679 O O . LEU A 1 84 ? 11.577 -6.149 -3.243 1.00 95.06 84 LEU A O 1
ATOM 683 N N . GLY A 1 85 ? 11.676 -6.880 -1.115 1.00 93.00 85 GLY A N 1
ATOM 684 C CA . GLY A 1 85 ? 13.044 -7.400 -1.163 1.00 93.00 85 GLY A CA 1
ATOM 685 C C . GLY A 1 85 ? 13.159 -8.902 -1.389 1.00 93.00 85 GLY A C 1
ATOM 686 O O . GLY A 1 85 ? 14.279 -9.398 -1.499 1.00 93.00 85 GLY A O 1
ATOM 687 N N . ASP A 1 86 ? 12.043 -9.629 -1.443 1.00 92.50 86 ASP A N 1
ATOM 688 C CA . ASP A 1 86 ? 12.039 -11.081 -1.569 1.00 92.50 86 ASP A CA 1
ATOM 689 C C . ASP A 1 86 ? 10.879 -11.550 -2.451 1.00 92.50 86 ASP A C 1
ATOM 691 O O . ASP A 1 86 ? 9.728 -11.642 -2.019 1.00 92.50 86 ASP A O 1
ATOM 695 N N . GLN A 1 87 ? 11.211 -11.898 -3.695 1.00 87.19 87 GLN A N 1
ATOM 696 C CA . GLN A 1 87 ? 10.249 -12.371 -4.688 1.00 87.19 87 GLN A CA 1
ATOM 697 C C . GLN A 1 87 ? 9.527 -13.659 -4.247 1.00 87.19 87 GLN A C 1
ATOM 699 O O . GLN A 1 87 ? 8.419 -13.921 -4.706 1.00 87.19 87 GLN A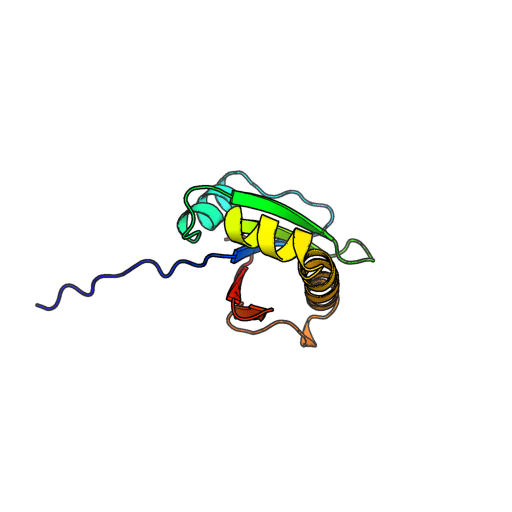 O 1
ATOM 704 N N . GLU A 1 88 ? 10.099 -14.461 -3.339 1.00 92.62 88 GLU A N 1
ATOM 705 C CA 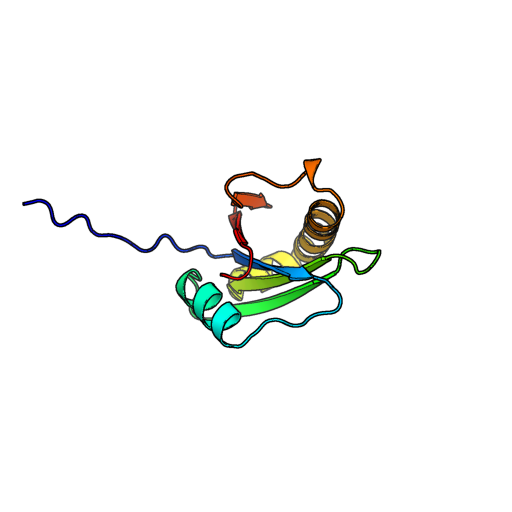. GLU A 1 88 ? 9.419 -15.653 -2.812 1.00 92.62 88 GLU A CA 1
ATOM 706 C C . GLU A 1 88 ? 8.246 -15.303 -1.877 1.00 92.62 88 GLU A C 1
ATOM 708 O O . GLU A 1 88 ? 7.385 -16.149 -1.622 1.00 92.62 88 GLU A O 1
ATOM 713 N N . LEU A 1 89 ? 8.191 -14.067 -1.366 1.00 91.69 89 LEU A N 1
ATOM 714 C CA . LEU A 1 89 ? 7.098 -13.561 -0.531 1.00 91.69 89 LEU A CA 1
ATOM 715 C C . LEU A 1 89 ? 5.985 -12.887 -1.343 1.00 91.69 89 LEU A C 1
ATOM 717 O O . LEU A 1 89 ? 4.921 -12.594 -0.784 1.00 91.69 89 LEU A O 1
ATOM 721 N N . GLU A 1 90 ? 6.211 -12.636 -2.634 1.00 92.50 90 GLU A N 1
ATOM 722 C CA . GLU A 1 90 ? 5.211 -12.036 -3.508 1.00 92.50 90 GLU A CA 1
ATOM 723 C C . GLU A 1 90 ? 4.074 -13.028 -3.803 1.00 92.50 90 GLU A C 1
ATOM 725 O O . GLU A 1 90 ? 4.281 -14.191 -4.149 1.00 92.50 90 GLU A O 1
ATOM 730 N N . GLN A 1 91 ? 2.833 -12.563 -3.669 1.00 91.12 91 GLN A N 1
ATOM 731 C CA . GLN A 1 91 ? 1.649 -13.336 -4.037 1.00 91.12 91 GLN A CA 1
ATOM 732 C C . GLN A 1 91 ? 1.381 -13.178 -5.534 1.00 91.12 91 GLN A C 1
ATOM 734 O O . GLN A 1 91 ? 1.266 -12.055 -6.021 1.00 91.12 91 GLN A O 1
ATOM 739 N N . GLU A 1 92 ? 1.178 -14.288 -6.252 1.00 89.44 92 GLU A N 1
ATOM 740 C CA . GLU A 1 92 ? 0.926 -14.276 -7.707 1.00 89.44 92 GLU A CA 1
ATOM 741 C C . GLU A 1 92 ? -0.271 -13.398 -8.113 1.00 89.44 92 GLU A C 1
ATOM 743 O O . GLU A 1 92 ? -0.310 -12.851 -9.212 1.00 89.44 92 GLU A O 1
ATOM 748 N N . ASN A 1 93 ? -1.266 -13.264 -7.232 1.00 90.81 93 ASN A N 1
ATOM 749 C CA . ASN A 1 93 ? -2.458 -12.451 -7.472 1.00 90.81 93 ASN A CA 1
ATOM 750 C C . ASN A 1 93 ? -2.331 -11.000 -6.970 1.00 90.81 93 ASN A C 1
ATOM 752 O O . ASN A 1 93 ? -3.302 -10.250 -7.073 1.00 90.81 93 ASN A O 1
ATOM 756 N N . GLY A 1 94 ? -1.190 -10.621 -6.386 1.00 93.12 94 GLY A N 1
ATOM 757 C CA . GLY A 1 94 ? -0.953 -9.296 -5.814 1.00 93.12 94 GLY A CA 1
ATOM 758 C C . GLY A 1 94 ? -1.854 -8.945 -4.624 1.00 93.12 94 GLY A C 1
ATOM 759 O O . GLY A 1 94 ? -1.958 -7.773 -4.268 1.00 93.12 94 GLY A O 1
ATOM 760 N N . ARG A 1 95 ? -2.545 -9.918 -4.011 1.00 95.31 95 ARG A N 1
ATOM 761 C CA . ARG A 1 95 ? -3.459 -9.691 -2.880 1.00 95.31 95 ARG A CA 1
ATOM 762 C C . ARG A 1 95 ? -2.876 -10.241 -1.592 1.00 95.31 95 ARG A C 1
ATOM 764 O O . ARG A 1 95 ? -2.528 -11.414 -1.493 1.00 95.31 95 ARG A O 1
ATOM 771 N N . TYR A 1 96 ? -2.854 -9.390 -0.579 1.00 96.62 96 TYR A N 1
ATOM 772 C CA . TYR A 1 96 ? -2.320 -9.671 0.744 1.00 96.62 96 TYR A CA 1
ATOM 773 C C . TYR A 1 96 ? -3.382 -9.381 1.800 1.00 96.62 96 TYR A C 1
ATOM 775 O O . TYR A 1 96 ? -4.372 -8.694 1.547 1.00 96.62 96 TYR A O 1
ATOM 783 N N . PHE A 1 97 ? -3.163 -9.889 3.009 1.00 96.31 97 PHE A N 1
ATOM 784 C CA . PHE A 1 97 ? -4.026 -9.609 4.147 1.00 96.31 97 PHE A CA 1
ATOM 785 C C . PHE A 1 97 ? -3.184 -9.133 5.324 1.00 96.31 97 PHE A C 1
ATOM 787 O O . PHE A 1 97 ? -2.296 -9.849 5.788 1.00 96.31 97 PHE A O 1
ATOM 794 N N . PHE A 1 98 ? -3.466 -7.928 5.811 1.00 97.50 98 PHE A N 1
ATOM 795 C CA . PHE A 1 98 ? -2.722 -7.299 6.894 1.00 97.50 98 PHE A CA 1
ATOM 796 C C . PHE A 1 98 ? -3.689 -6.654 7.885 1.00 97.50 98 PHE A C 1
ATOM 798 O O . PHE A 1 98 ? -4.587 -5.919 7.488 1.00 97.50 98 PHE A O 1
ATOM 805 N N . ALA A 1 99 ? -3.528 -6.958 9.177 1.00 95.62 99 ALA A N 1
ATOM 806 C CA . ALA A 1 99 ? -4.345 -6.402 10.262 1.00 95.62 99 ALA A CA 1
ATOM 807 C C . ALA A 1 99 ? -5.873 -6.440 10.007 1.00 95.62 99 ALA A C 1
ATOM 809 O O . ALA A 1 99 ? -6.598 -5.521 10.373 1.00 95.62 99 ALA A O 1
ATOM 810 N N . GLY A 1 100 ? -6.384 -7.505 9.374 1.00 94.88 100 GLY A N 1
ATOM 811 C CA . GLY A 1 100 ? -7.819 -7.628 9.083 1.00 94.88 100 GLY A CA 1
ATOM 812 C C . GLY A 1 100 ? -8.282 -6.956 7.784 1.00 94.88 100 GLY A C 1
ATOM 813 O O . GLY A 1 100 ? -9.477 -6.981 7.494 1.00 94.88 100 GLY A O 1
ATOM 814 N N . VAL A 1 101 ? -7.366 -6.375 7.007 1.00 95.94 101 VAL A N 1
ATOM 815 C CA . VAL A 1 101 ? -7.653 -5.611 5.789 1.00 95.94 101 VAL A CA 1
ATOM 816 C C . VAL A 1 101 ? -6.972 -6.257 4.586 1.00 95.94 101 VAL A C 1
ATOM 818 O O . VAL A 1 101 ? -5.816 -6.677 4.653 1.00 95.94 101 VAL A O 1
ATOM 821 N N . GLU A 1 102 ? -7.700 -6.339 3.474 1.00 96.00 102 GLU A N 1
ATOM 822 C CA . GLU A 1 102 ? -7.131 -6.754 2.195 1.00 96.00 102 GLU A CA 1
ATOM 823 C C . GLU A 1 102 ? -6.289 -5.618 1.602 1.00 96.00 102 GLU A C 1
ATOM 825 O O . GLU A 1 102 ? -6.730 -4.468 1.534 1.00 96.00 102 GLU A O 1
ATOM 830 N N . VAL A 1 103 ? -5.074 -5.956 1.181 1.00 97.19 103 VAL A N 1
ATOM 831 C CA . VAL A 1 103 ? -4.104 -5.032 0.597 1.00 97.19 103 VAL A CA 1
ATOM 832 C C . VAL A 1 103 ? -3.788 -5.499 -0.806 1.00 97.19 103 VAL A C 1
ATOM 834 O O . VAL A 1 103 ? -3.438 -6.660 -1.019 1.00 97.19 103 VAL A O 1
ATOM 837 N N . TRP A 1 104 ? -3.907 -4.598 -1.767 1.00 95.94 104 TRP A N 1
ATOM 838 C CA . TRP A 1 104 ? -3.567 -4.894 -3.151 1.00 95.94 104 TRP A CA 1
ATOM 839 C C . TRP A 1 104 ? -2.230 -4.277 -3.500 1.00 95.94 104 TRP A C 1
ATOM 841 O O . TRP A 1 104 ? -2.027 -3.099 -3.239 1.00 95.94 104 TRP A O 1
ATOM 851 N N . LEU A 1 105 ? -1.343 -5.041 -4.117 1.00 96.00 105 LEU A N 1
ATOM 852 C CA . LEU A 1 105 ? -0.084 -4.560 -4.661 1.00 96.00 105 LEU A CA 1
ATOM 853 C C . LEU A 1 105 ? -0.034 -4.931 -6.141 1.00 96.00 105 LEU A C 1
ATOM 855 O O . LEU A 1 105 ? -0.124 -6.105 -6.494 1.00 96.00 105 LEU A O 1
ATOM 859 N N . THR A 1 106 ? 0.053 -3.921 -6.998 1.00 93.31 106 THR A N 1
ATOM 860 C CA . THR A 1 106 ? 0.150 -4.081 -8.455 1.00 93.31 106 THR A CA 1
ATOM 861 C C . THR A 1 106 ? 1.509 -3.611 -8.961 1.00 93.31 106 THR A C 1
ATOM 863 O O . THR A 1 106 ? 2.245 -2.946 -8.238 1.00 93.31 106 THR A O 1
ATOM 866 N N . TYR A 1 107 ? 1.809 -3.897 -10.221 1.00 91.00 107 TYR A N 1
ATOM 867 C CA . TYR A 1 107 ? 2.869 -3.232 -10.979 1.00 91.00 107 TYR A CA 1
ATOM 868 C C . TYR A 1 107 ? 2.259 -2.174 -11.917 1.00 91.00 107 TYR A C 1
ATOM 870 O O . TYR A 1 107 ? 1.051 -2.249 -12.181 1.00 91.00 107 TYR A O 1
ATOM 878 N N . PRO A 1 108 ? 3.060 -1.201 -12.394 1.00 86.38 108 PRO A N 1
ATOM 879 C CA . PRO A 1 108 ? 2.728 -0.356 -13.539 1.00 86.38 108 PRO A CA 1
ATOM 880 C C . PRO A 1 108 ? 2.229 -1.179 -14.732 1.00 86.38 108 PRO A C 1
ATOM 882 O O . PRO A 1 108 ? 2.680 -2.311 -14.932 1.00 86.38 108 PRO A O 1
ATOM 885 N N . GLU A 1 109 ? 1.299 -0.613 -15.504 1.00 73.12 109 GLU A N 1
ATOM 886 C CA . GLU A 1 109 ? 0.770 -1.228 -16.737 1.00 73.12 109 GLU A CA 1
ATOM 887 C C . GLU A 1 109 ? 1.644 -0.948 -17.969 1.00 73.12 109 GLU A C 1
ATOM 889 O O . GLU A 1 109 ? 2.178 0.178 -18.096 1.00 73.12 109 GLU A O 1
#

Nearest PDB structures (foldseek):
  5l10-assembly3_E  TM=3.740E-01  e=2.869E+00  Burkholderia cenocepacia J2315
  4dn0-assembly1_A  TM=2.888E-01  e=2.076E+00  Pseudomonas aeruginosa UCBPP-PA14
  3gr5-assembly1_A  TM=3.098E-01  e=6.241E+00  Escherichia coli
  3ab4-assembly2_F  TM=2.908E-01  e=8.087E+00  Corynebacterium glutamicum

Solvent-accessible surface area (backbone atoms only — not comparable to full-atom values): 6202 Å² total; per-residue (Å²): 132,84,80,76,76,80,68,75,74,58,28,54,25,38,28,40,41,46,55,35,90,59,78,86,52,72,68,49,52,55,54,52,55,71,33,41,61,53,94,53,68,40,79,46,78,38,60,13,93,87,44,66,21,25,32,47,30,42,29,23,40,73,58,45,52,53,23,56,77,72,49,48,46,60,53,47,47,58,52,49,24,48,36,56,68,30,77,89,65,55,50,95,82,27,64,45,78,54,98,93,39,62,33,37,46,42,63,74,134

Radius of gyration: 14.22 Å; Cα contacts (8 Å, |Δi|>4): 175; chains: 1; bounding box: 48×26×38 Å

Mean predicted aligned error: 5.04 Å

Secondary structure (DSSP, 8-state):
----------BSEEEEEEETTS---HHHHHHHHHHB--SSEEEEEEE-TTSSEEEEEEEEHHHHHHHHHHTHHHHHHHHHHHHHH-GGG--TT-EEEETTEEEEEE---